Protein AF-A0A074WTX2-F1 (afdb_monomer_lite)

Radius of gyration: 31.54 Å; chains: 1; bounding box: 91×23×86 Å

Secondary structure (DSSP, 8-state):
---------------HHHHHHHHHHHHHHHHHHHHHHHHHHHHHHHHHHHHHHHHHHHHHHHHTHHHHHHHHHHHHTTS-PPPPPHHHHHHHHHHHHHHHHHHHHHHHHHHHHHHHHHHHHHHHHHH-

Structure (mmCIF, N/CA/C/O backbone):
data_AF-A0A074WTX2-F1
#
_entry.id   AF-A0A074WTX2-F1
#
loop_
_atom_site.group_PDB
_atom_site.id
_atom_site.type_symbol
_atom_site.label_atom_id
_atom_site.label_alt_id
_atom_site.label_comp_id
_atom_site.label_asym_id
_atom_site.label_entity_id
_atom_site.label_seq_id
_atom_site.pdbx_PDB_ins_code
_atom_site.Cartn_x
_atom_site.Cartn_y
_atom_site.Cartn_z
_atom_site.occupancy
_atom_site.B_iso_or_equiv
_atom_site.auth_seq_id
_atom_site.auth_comp_id
_atom_site.auth_asym_id
_atom_site.auth_atom_id
_atom_site.pdbx_PDB_model_num
ATOM 1 N N . SER A 1 1 ? -60.299 -13.096 56.813 1.00 49.47 1 SER A N 1
ATOM 2 C CA . SER A 1 1 ? -59.463 -13.189 55.602 1.00 49.47 1 SER A CA 1
ATOM 3 C C . SER A 1 1 ? -58.291 -12.230 55.690 1.00 49.47 1 SER A C 1
ATOM 5 O O . SER A 1 1 ? -58.518 -11.089 56.087 1.00 49.47 1 SER A O 1
ATOM 7 N N . PRO A 1 2 ? -57.056 -12.678 55.408 1.00 52.22 2 PRO A N 1
ATOM 8 C CA . PRO A 1 2 ? -55.849 -11.871 55.544 1.00 52.22 2 PRO A CA 1
ATOM 9 C C . PRO A 1 2 ? -55.620 -10.974 54.319 1.00 52.22 2 PRO A C 1
ATOM 11 O O . PRO A 1 2 ? -56.050 -11.286 53.216 1.00 52.22 2 PRO A O 1
ATOM 14 N N . ARG A 1 3 ? -54.967 -9.832 54.563 1.00 50.66 3 ARG A N 1
ATOM 15 C CA . ARG A 1 3 ? -54.617 -8.792 53.588 1.00 50.66 3 ARG A CA 1
ATOM 16 C C . ARG A 1 3 ? -53.466 -9.254 52.690 1.00 50.66 3 ARG A C 1
ATOM 18 O O . ARG A 1 3 ? -52.369 -9.487 53.201 1.00 50.66 3 ARG A O 1
ATOM 25 N N . ASP A 1 4 ? -53.694 -9.280 51.380 1.00 54.25 4 ASP A N 1
ATOM 26 C CA . ASP A 1 4 ? -52.642 -9.424 50.375 1.00 54.25 4 ASP A CA 1
ATOM 27 C C . ASP A 1 4 ? -51.722 -8.199 50.401 1.00 54.25 4 ASP A C 1
ATOM 29 O O . ASP A 1 4 ? -52.082 -7.083 50.018 1.00 54.25 4 ASP A O 1
ATOM 33 N N . ARG A 1 5 ? -50.507 -8.405 50.914 1.00 52.78 5 ARG A N 1
ATOM 34 C CA . ARG A 1 5 ? -49.400 -7.461 50.782 1.00 52.78 5 ARG A CA 1
ATOM 35 C C . ARG A 1 5 ? -48.834 -7.614 49.376 1.00 52.78 5 ARG A C 1
ATOM 37 O O . ARG A 1 5 ? -48.067 -8.537 49.116 1.00 52.78 5 ARG A O 1
ATOM 44 N N . HIS A 1 6 ? -49.168 -6.683 48.489 1.00 49.75 6 HIS A N 1
ATOM 45 C CA . HIS A 1 6 ? -48.401 -6.494 47.266 1.00 49.75 6 HIS A CA 1
ATOM 46 C C . HIS A 1 6 ? -46.975 -6.073 47.642 1.00 49.75 6 HIS A C 1
ATOM 48 O O . HIS A 1 6 ? -46.728 -4.976 48.140 1.00 49.75 6 HIS A O 1
ATOM 54 N N . SER A 1 7 ? -46.046 -7.009 47.452 1.00 51.38 7 SER A N 1
ATOM 55 C CA . SER A 1 7 ? -44.607 -6.789 47.468 1.00 51.38 7 SER A CA 1
ATOM 56 C C . SER A 1 7 ? -44.266 -5.762 46.385 1.00 51.38 7 SER A C 1
ATOM 58 O O . SER A 1 7 ? -44.290 -6.062 45.192 1.00 51.38 7 SER A O 1
ATOM 60 N N . ASN A 1 8 ? -43.977 -4.529 46.802 1.00 48.91 8 ASN A N 1
ATOM 61 C CA . ASN A 1 8 ? -43.272 -3.579 45.956 1.00 48.91 8 ASN A CA 1
ATOM 62 C C . ASN A 1 8 ? -41.870 -4.146 45.734 1.00 48.91 8 ASN A C 1
ATOM 64 O O . ASN A 1 8 ? -41.043 -4.143 46.645 1.00 48.91 8 ASN A O 1
ATOM 68 N N . GLY A 1 9 ? -41.639 -4.672 44.531 1.00 46.00 9 GLY A N 1
ATOM 69 C CA . GLY A 1 9 ? -40.316 -5.029 44.045 1.00 46.00 9 GLY A CA 1
ATOM 70 C C . GLY A 1 9 ? -39.438 -3.786 44.048 1.00 46.00 9 GLY A C 1
ATOM 71 O O . GLY A 1 9 ? -39.477 -2.983 43.116 1.00 46.00 9 GLY A O 1
ATOM 72 N N . ASP A 1 10 ? -38.686 -3.641 45.132 1.00 44.72 10 ASP A N 1
ATOM 73 C CA . ASP A 1 10 ? -37.657 -2.643 45.353 1.00 44.72 10 ASP A CA 1
ATOM 74 C C . ASP A 1 10 ? -36.593 -2.778 44.255 1.00 44.72 10 ASP A C 1
ATOM 76 O O . ASP A 1 10 ? -35.650 -3.567 44.332 1.00 44.72 10 ASP A O 1
ATOM 80 N N . LYS A 1 11 ? -36.777 -2.038 43.157 1.00 59.78 11 LYS A N 1
ATOM 81 C CA . LYS A 1 11 ? -35.710 -1.775 42.193 1.00 59.78 11 LYS A CA 1
ATOM 82 C C . LYS A 1 11 ? -34.806 -0.731 42.833 1.00 59.78 11 LYS A C 1
ATOM 84 O O . LYS A 1 11 ? -34.861 0.444 42.469 1.00 59.78 11 LYS A O 1
ATOM 89 N N . GLY A 1 12 ? -33.997 -1.186 43.787 1.00 55.69 12 GLY A N 1
ATOM 90 C CA . GLY A 1 12 ? -32.968 -0.379 44.421 1.00 55.69 12 GLY A CA 1
ATOM 91 C C . GLY A 1 12 ? -32.132 0.365 43.368 1.00 55.69 12 GLY A C 1
ATOM 92 O O . GLY A 1 12 ? -31.978 -0.110 42.231 1.00 55.69 12 GLY A O 1
ATOM 93 N N . PRO A 1 13 ? -31.615 1.558 43.698 1.00 55.50 13 PRO A N 1
ATOM 94 C CA . PRO A 1 13 ? -30.909 2.399 42.746 1.00 55.50 13 PRO A CA 1
ATOM 95 C C . PRO A 1 13 ? -29.736 1.616 42.154 1.00 55.50 13 PRO A C 1
ATOM 97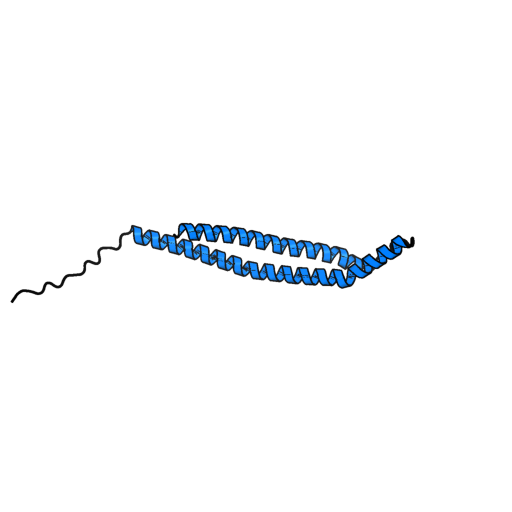 O O . PRO A 1 13 ? -28.828 1.205 42.873 1.00 55.50 13 PRO A O 1
ATOM 100 N N . LYS A 1 14 ? -29.765 1.390 40.830 1.00 58.53 14 LYS A N 1
ATOM 101 C CA . LYS A 1 14 ? -28.632 0.823 40.080 1.00 58.53 14 LYS A CA 1
ATOM 102 C C . LYS A 1 14 ? -27.370 1.571 40.511 1.00 58.53 14 LYS A C 1
ATOM 104 O O . LYS A 1 14 ? -27.269 2.770 40.246 1.00 58.53 14 LYS A O 1
ATOM 109 N N . SER A 1 15 ? -26.467 0.863 41.185 1.00 57.09 15 SER A N 1
ATOM 110 C CA . SER A 1 15 ? -25.276 1.416 41.822 1.00 57.09 15 SER A CA 1
ATOM 111 C C . SER A 1 15 ? -24.493 2.322 40.855 1.00 57.09 15 SER A C 1
ATOM 113 O O . SER A 1 15 ? -24.282 1.932 39.700 1.00 57.09 15 SER A O 1
ATOM 115 N N . PRO A 1 16 ? -24.053 3.521 41.286 1.00 61.53 16 PRO A N 1
ATOM 116 C CA . PRO A 1 16 ? -23.341 4.479 40.433 1.00 61.53 16 PRO A CA 1
ATOM 117 C C . PRO A 1 16 ? -22.140 3.871 39.694 1.00 61.53 16 PRO A C 1
ATOM 119 O O 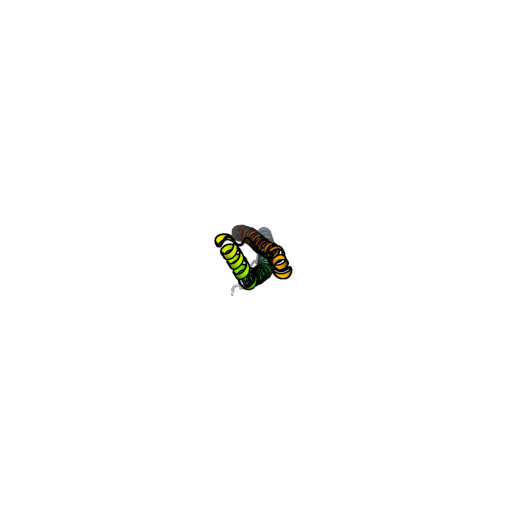. PRO A 1 16 ? -21.950 4.141 38.511 1.00 61.53 16 PRO A O 1
ATOM 122 N N . GLY A 1 17 ? -21.401 2.963 40.346 1.00 62.97 17 GLY A N 1
ATOM 123 C CA . GLY A 1 17 ? -20.250 2.273 39.751 1.00 62.97 17 GLY A CA 1
ATOM 124 C C . GLY A 1 17 ? -20.585 1.442 38.506 1.00 62.97 17 GLY A C 1
ATOM 125 O O . GLY A 1 17 ? -19.805 1.412 37.561 1.00 62.97 17 GLY A O 1
ATOM 126 N N . ARG A 1 18 ? -21.783 0.844 38.430 1.00 62.84 18 ARG A N 1
ATOM 127 C CA . ARG A 1 18 ? -22.204 0.065 37.251 1.00 62.84 18 ARG A CA 1
ATOM 128 C C . ARG A 1 18 ? -22.531 0.954 36.049 1.00 62.84 18 ARG A C 1
ATOM 130 O O . ARG A 1 18 ? -22.404 0.519 34.909 1.00 62.84 18 ARG A O 1
ATOM 137 N N . ARG A 1 19 ? -22.968 2.195 36.292 1.00 63.44 19 ARG A N 1
ATOM 138 C CA . ARG A 1 19 ? -23.217 3.178 35.226 1.00 63.44 19 ARG A CA 1
ATOM 139 C C . ARG A 1 19 ? -21.910 3.749 34.680 1.00 63.44 19 ARG A C 1
ATOM 141 O O . ARG A 1 19 ? -21.809 3.911 33.474 1.00 63.44 19 ARG A O 1
ATOM 148 N N . LEU A 1 20 ? -20.923 4.000 35.543 1.00 67.44 20 LEU A N 1
ATOM 149 C CA . LEU A 1 20 ? -19.603 4.496 35.135 1.00 67.44 20 LEU A CA 1
ATOM 150 C C . LEU A 1 20 ? -18.864 3.482 34.251 1.00 67.44 20 LEU A C 1
ATOM 152 O O . LEU A 1 20 ? -18.494 3.835 33.137 1.00 67.44 20 LEU A O 1
ATOM 156 N N . ALA A 1 21 ? -18.812 2.208 34.656 1.00 73.88 21 ALA A N 1
ATOM 157 C CA . ALA A 1 21 ? -18.234 1.138 33.834 1.00 73.88 21 ALA A CA 1
ATOM 158 C C . ALA A 1 21 ? -18.941 0.984 32.469 1.00 73.88 21 ALA A C 1
ATOM 160 O O . ALA A 1 21 ? -18.316 0.730 31.447 1.00 73.88 21 ALA A O 1
ATOM 161 N N . SER A 1 22 ? -20.262 1.197 32.415 1.00 79.62 22 SER A N 1
ATOM 162 C CA . SER A 1 22 ? -21.014 1.184 31.151 1.00 79.62 22 SER A CA 1
ATOM 163 C C . SER A 1 22 ? -20.665 2.361 30.231 1.00 79.62 22 SER A C 1
ATOM 165 O O . SER A 1 22 ? -20.737 2.221 29.011 1.00 79.62 22 SER A O 1
ATOM 167 N N . ILE A 1 23 ? -20.337 3.526 30.791 1.00 83.31 23 ILE A N 1
ATOM 168 C CA . ILE A 1 23 ? -19.927 4.713 30.027 1.00 83.31 23 ILE A CA 1
ATOM 169 C C . ILE A 1 23 ? -18.489 4.544 29.521 1.00 83.31 23 ILE A C 1
ATOM 171 O O . ILE A 1 23 ? -18.173 4.925 28.401 1.00 83.31 23 ILE A O 1
ATOM 175 N N . GLU A 1 24 ? -17.615 3.948 30.324 1.00 84.12 24 GLU A N 1
ATOM 176 C CA . GLU A 1 24 ? -16.242 3.629 29.919 1.00 84.12 24 GLU A CA 1
ATOM 177 C C . GLU A 1 24 ? -16.230 2.589 28.793 1.00 84.12 24 GLU A C 1
ATOM 179 O O . GLU A 1 24 ? -15.627 2.829 27.750 1.00 84.12 24 GLU A O 1
ATOM 184 N N . ASN A 1 25 ? -17.019 1.519 28.914 1.00 85.62 25 ASN A N 1
ATOM 185 C CA . ASN A 1 25 ? -17.133 0.500 27.867 1.00 85.62 25 ASN A CA 1
ATOM 186 C C . ASN A 1 25 ? -17.713 1.039 26.553 1.00 85.62 25 ASN A C 1
ATOM 188 O O . ASN A 1 25 ? -17.326 0.588 25.478 1.00 85.62 25 ASN A O 1
ATOM 192 N N . THR A 1 26 ? -18.637 2.002 26.611 1.00 87.69 26 THR A N 1
ATOM 193 C CA . THR A 1 26 ? -19.175 2.633 25.391 1.00 87.69 26 THR A CA 1
ATOM 194 C C . THR A 1 26 ? -18.134 3.514 24.709 1.00 87.69 26 THR A C 1
ATOM 196 O O . THR A 1 26 ? -17.994 3.430 23.494 1.00 87.69 26 THR A O 1
ATOM 199 N N . LYS A 1 27 ? -17.329 4.265 25.469 1.00 90.06 27 LYS A N 1
ATOM 200 C CA . LYS A 1 27 ? -16.204 5.038 24.917 1.00 90.06 27 LYS A CA 1
ATOM 201 C C . LYS A 1 27 ? -15.146 4.148 24.267 1.00 90.06 27 LYS A C 1
ATOM 203 O O . LYS A 1 27 ? -14.679 4.465 23.177 1.00 90.06 27 LYS A O 1
ATOM 208 N N . LEU A 1 28 ? -14.781 3.038 24.912 1.00 89.69 28 LEU A N 1
ATOM 209 C CA . LEU A 1 28 ? -13.838 2.067 24.347 1.00 89.69 28 LEU A CA 1
ATOM 210 C C . LEU A 1 28 ? -14.394 1.453 23.051 1.00 89.69 28 LEU A C 1
ATOM 212 O O . LEU A 1 28 ? -13.688 1.384 22.046 1.00 89.69 28 LEU A O 1
ATOM 216 N N . ALA A 1 29 ? -15.685 1.106 23.023 1.00 91.00 29 ALA A N 1
ATOM 217 C CA . ALA A 1 29 ? -16.348 0.600 21.821 1.00 91.00 29 ALA A CA 1
ATOM 218 C C . ALA A 1 29 ? -16.374 1.627 20.672 1.00 91.00 29 ALA A C 1
ATOM 220 O O . ALA A 1 29 ? -16.129 1.266 19.521 1.00 91.00 29 ALA A O 1
ATOM 221 N N . GLU A 1 30 ? -16.630 2.904 20.968 1.00 94.25 30 GLU A N 1
ATOM 222 C CA . GLU A 1 30 ? -16.575 3.996 19.986 1.00 94.25 30 GLU A CA 1
ATOM 223 C C . GLU A 1 30 ? -15.158 4.187 19.423 1.00 94.25 30 GLU A C 1
ATOM 225 O O . GLU A 1 30 ? -14.987 4.369 18.216 1.00 94.25 30 GLU A O 1
ATOM 230 N N . GLN A 1 31 ? -14.129 4.096 20.273 1.00 93.12 31 GLN A N 1
ATOM 231 C CA . GLN A 1 31 ? -12.730 4.155 19.841 1.00 93.12 31 GLN A CA 1
ATOM 232 C C . GLN A 1 31 ? -12.364 2.977 18.933 1.00 93.12 31 GLN A C 1
ATOM 234 O O . GLN A 1 31 ? -11.775 3.185 17.873 1.00 93.12 31 GLN A O 1
ATOM 239 N N . ILE A 1 32 ? -12.763 1.755 19.299 1.00 93.38 32 ILE A N 1
ATOM 240 C CA . ILE A 1 32 ? -12.559 0.560 18.470 1.00 93.38 32 ILE A CA 1
ATOM 241 C C . ILE A 1 32 ? -13.262 0.713 17.117 1.00 93.38 32 ILE A C 1
ATOM 243 O O . ILE A 1 32 ? -12.666 0.407 16.085 1.00 93.38 32 ILE A O 1
ATOM 247 N N . ALA A 1 33 ? -14.508 1.196 17.099 1.00 94.81 33 ALA A N 1
ATOM 248 C CA . ALA A 1 33 ? -15.254 1.421 15.862 1.00 94.81 33 ALA A CA 1
ATOM 249 C C . ALA A 1 33 ? -14.546 2.441 14.956 1.00 94.81 33 ALA A C 1
ATOM 251 O O . ALA A 1 33 ? -14.328 2.168 13.778 1.00 94.81 33 ALA A O 1
ATOM 252 N N . SER A 1 34 ? -14.092 3.559 15.526 1.00 95.69 34 SER A N 1
ATOM 253 C CA . SER A 1 34 ? -13.334 4.585 14.803 1.00 95.69 34 SER A CA 1
ATOM 254 C C . SER A 1 34 ? -12.035 4.036 14.195 1.00 95.69 34 SER A C 1
ATOM 256 O O . SER A 1 34 ? -11.751 4.278 13.021 1.00 95.69 34 SER A O 1
ATOM 258 N N . LEU A 1 35 ? -11.265 3.241 14.948 1.00 95.44 35 LEU A N 1
ATOM 259 C CA . LEU A 1 35 ? -10.047 2.599 14.436 1.00 95.44 35 LEU A CA 1
ATOM 260 C C . LEU A 1 35 ? -10.361 1.594 13.316 1.00 95.44 35 LEU A C 1
ATOM 262 O O . LEU A 1 35 ? -9.679 1.585 12.291 1.00 95.44 35 LEU A O 1
ATOM 266 N N . LYS A 1 36 ? -11.420 0.787 13.464 1.00 95.06 36 LYS A N 1
ATOM 267 C CA . LYS A 1 36 ? -11.869 -0.162 12.428 1.00 95.06 36 LYS A CA 1
ATOM 268 C C . LYS A 1 36 ? -12.273 0.563 11.138 1.00 95.06 36 LYS A C 1
ATOM 270 O O . LYS A 1 36 ? -11.875 0.130 10.054 1.00 95.06 36 LYS A O 1
ATOM 275 N N . ASP A 1 37 ? -12.968 1.693 11.242 1.00 96.50 37 ASP A N 1
ATOM 276 C CA . ASP A 1 37 ? -13.331 2.524 10.090 1.00 96.50 37 ASP A CA 1
ATOM 277 C C . ASP A 1 37 ? -12.094 3.122 9.400 1.00 96.50 37 ASP A C 1
ATOM 279 O O . ASP A 1 37 ? -11.992 3.104 8.169 1.00 96.50 37 ASP A O 1
ATOM 283 N N . GLN A 1 38 ? -11.113 3.604 10.171 1.00 94.25 38 GLN A N 1
ATOM 284 C CA . GLN A 1 38 ? -9.851 4.116 9.625 1.00 94.25 38 GLN A CA 1
ATOM 285 C C . GLN A 1 38 ? -9.058 3.026 8.893 1.00 94.25 38 GLN A C 1
ATOM 287 O O . GLN A 1 38 ? -8.577 3.261 7.778 1.00 94.25 38 GLN A O 1
ATOM 292 N N . ILE A 1 39 ? -8.972 1.822 9.468 1.00 95.81 39 ILE A N 1
ATOM 293 C CA . ILE A 1 39 ? -8.343 0.655 8.834 1.00 95.81 39 ILE A CA 1
ATOM 294 C C . ILE A 1 39 ? -9.046 0.320 7.514 1.00 95.81 39 ILE A C 1
ATOM 296 O O . ILE A 1 39 ? -8.381 0.130 6.491 1.00 95.81 39 ILE A O 1
ATOM 300 N N . ALA A 1 40 ? -10.383 0.301 7.495 1.00 96.25 40 ALA A N 1
ATOM 301 C CA . ALA A 1 40 ? -11.159 0.025 6.288 1.00 96.25 40 ALA A CA 1
ATOM 302 C C . ALA A 1 40 ? -10.878 1.052 5.175 1.00 96.25 40 ALA A C 1
ATOM 304 O O . ALA A 1 40 ? -10.615 0.674 4.030 1.00 96.25 40 ALA A O 1
ATOM 305 N N . GLN A 1 41 ? -10.842 2.345 5.506 1.00 95.38 41 GLN A N 1
ATOM 306 C CA . GLN A 1 41 ? -10.508 3.405 4.548 1.00 95.38 41 GLN A CA 1
ATOM 307 C C . GLN A 1 41 ? -9.073 3.283 4.016 1.00 95.38 41 GLN A C 1
ATOM 309 O O . GLN A 1 41 ? -8.826 3.474 2.821 1.00 95.38 41 GLN A O 1
ATOM 314 N N . ARG A 1 42 ? -8.107 2.946 4.877 1.00 95.94 42 ARG A N 1
ATOM 315 C CA . ARG A 1 42 ? -6.713 2.726 4.466 1.00 95.94 42 ARG A CA 1
ATOM 316 C C . ARG A 1 42 ? -6.559 1.478 3.603 1.00 95.94 42 ARG A C 1
ATOM 318 O O . ARG A 1 42 ? -5.793 1.523 2.647 1.00 95.94 42 ARG A O 1
ATOM 325 N N . ASN A 1 43 ? -7.327 0.414 3.844 1.00 95.69 43 ASN A N 1
ATOM 326 C CA . ASN A 1 43 ? -7.324 -0.784 2.997 1.00 95.69 43 ASN A CA 1
ATOM 327 C C . ASN A 1 43 ? -7.721 -0.477 1.546 1.00 95.69 43 ASN A C 1
ATOM 329 O O . ASN A 1 43 ? -7.103 -1.008 0.622 1.00 95.69 43 ASN A O 1
ATOM 333 N N . VAL A 1 44 ? -8.668 0.443 1.325 1.00 95.69 44 VAL A N 1
ATOM 334 C CA . VAL A 1 44 ? -9.003 0.932 -0.026 1.00 95.69 44 VAL A CA 1
ATOM 335 C C . VAL A 1 44 ? -7.799 1.628 -0.673 1.00 95.69 44 VAL A C 1
ATOM 337 O O . VAL A 1 44 ? 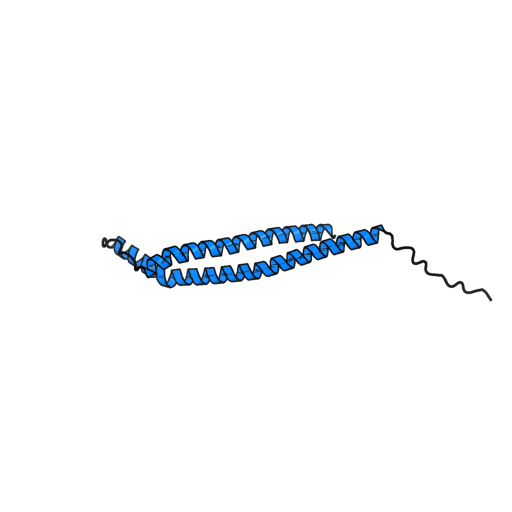-7.474 1.358 -1.830 1.00 95.69 44 VAL A O 1
ATOM 340 N N . LYS A 1 45 ? -7.087 2.483 0.075 1.00 93.00 45 LYS A N 1
ATOM 341 C CA . LYS A 1 45 ? -5.870 3.158 -0.415 1.00 93.00 45 LYS A CA 1
ATOM 342 C C . LYS A 1 45 ? -4.745 2.169 -0.717 1.00 93.00 45 LYS A C 1
ATOM 344 O O . LYS A 1 45 ? -4.107 2.281 -1.758 1.00 93.00 45 LYS A O 1
ATOM 349 N N . ILE A 1 46 ? -4.519 1.189 0.157 1.00 94.06 46 ILE A N 1
ATOM 350 C CA . ILE A 1 46 ? -3.523 0.126 -0.040 1.00 94.06 46 ILE A CA 1
ATOM 351 C C . ILE A 1 46 ? -3.831 -0.649 -1.322 1.00 94.06 46 ILE A C 1
ATOM 353 O O . ILE A 1 46 ? -2.927 -0.863 -2.128 1.00 94.06 46 ILE A O 1
ATOM 357 N N . ALA A 1 47 ? -5.091 -1.040 -1.536 1.00 94.50 47 ALA A N 1
ATOM 358 C CA . ALA A 1 47 ? -5.506 -1.740 -2.750 1.00 94.50 47 ALA A CA 1
ATOM 359 C C . ALA A 1 47 ? -5.247 -0.898 -4.009 1.00 94.50 47 ALA A C 1
ATOM 361 O O . ALA A 1 47 ? -4.694 -1.408 -4.981 1.00 94.50 47 ALA A O 1
ATOM 362 N N . TYR A 1 48 ? -5.568 0.397 -3.963 1.00 94.06 48 TYR A N 1
ATOM 363 C CA . TYR A 1 48 ? -5.304 1.333 -5.055 1.00 94.06 48 TYR A CA 1
ATOM 364 C C . TYR A 1 48 ? -3.805 1.510 -5.353 1.00 94.06 48 TYR A C 1
ATOM 366 O O . TYR A 1 48 ? -3.386 1.477 -6.507 1.00 94.06 48 TYR A O 1
ATOM 374 N N . TYR A 1 49 ? -2.962 1.671 -4.331 1.00 92.25 49 TYR A N 1
ATOM 375 C CA . TYR A 1 49 ? -1.519 1.801 -4.551 1.00 92.25 49 TYR A CA 1
ATOM 376 C C . TYR A 1 49 ? -0.895 0.511 -5.076 1.00 92.25 49 TYR A C 1
ATOM 378 O O . TYR A 1 49 ? -0.023 0.574 -5.941 1.00 92.25 49 TYR A O 1
ATOM 386 N N . LYS A 1 50 ? -1.363 -0.652 -4.605 1.00 92.19 50 LYS A N 1
ATOM 387 C CA . LYS A 1 50 ? -0.943 -1.955 -5.135 1.00 92.19 50 LYS A CA 1
ATOM 388 C C . LYS A 1 50 ? -1.337 -2.118 -6.604 1.00 92.19 50 LYS A C 1
ATOM 390 O O . LYS A 1 50 ? -0.487 -2.497 -7.401 1.00 92.19 50 LYS A O 1
ATOM 395 N N . SER A 1 51 ? -2.566 -1.763 -6.989 1.00 93.88 51 SER A N 1
ATOM 396 C CA . SER A 1 51 ? -2.989 -1.873 -8.392 1.00 93.88 51 SER A CA 1
ATOM 397 C C . SER A 1 51 ? -2.179 -0.962 -9.319 1.00 93.88 51 SER A C 1
ATOM 399 O O . SER A 1 51 ? -1.713 -1.416 -10.362 1.00 93.88 51 SER A O 1
ATOM 401 N N . LEU A 1 52 ? -1.934 0.292 -8.921 1.00 91.12 52 LEU A N 1
ATOM 402 C CA . LEU A 1 52 ? -1.079 1.205 -9.686 1.00 91.12 52 LEU A CA 1
ATOM 403 C C . LEU A 1 52 ? 0.370 0.716 -9.768 1.00 91.12 52 LEU A C 1
ATOM 405 O O . LEU A 1 52 ? 1.008 0.840 -10.814 1.00 91.12 52 LEU A O 1
ATOM 409 N N . HIS A 1 53 ? 0.901 0.178 -8.667 1.00 91.50 53 HIS A N 1
ATOM 410 C CA . HIS A 1 53 ? 2.236 -0.410 -8.639 1.00 91.50 53 HIS A CA 1
ATOM 411 C C . HIS A 1 53 ? 2.344 -1.532 -9.677 1.00 91.50 53 HIS A C 1
ATOM 413 O O . HIS A 1 53 ? 3.272 -1.528 -10.487 1.00 91.50 53 HIS A O 1
ATOM 419 N N . ASP A 1 54 ? 1.373 -2.444 -9.699 1.00 90.69 54 ASP A N 1
ATOM 420 C CA . ASP A 1 54 ? 1.365 -3.591 -10.605 1.00 90.69 54 ASP A CA 1
ATOM 421 C C . ASP A 1 54 ? 1.214 -3.161 -12.072 1.00 90.69 54 ASP A C 1
ATOM 423 O O . ASP A 1 54 ? 1.933 -3.664 -12.938 1.00 90.69 54 ASP A O 1
ATOM 427 N N . GLU A 1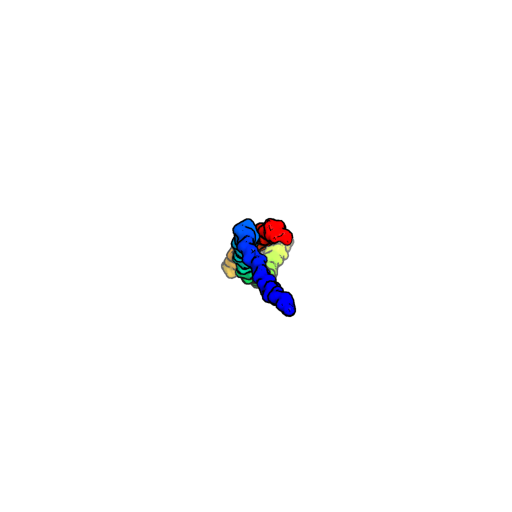 55 ? 0.374 -2.161 -12.356 1.00 89.31 55 GLU A N 1
ATOM 428 C CA . GLU A 1 55 ? 0.259 -1.555 -13.688 1.00 89.31 55 GLU A CA 1
ATOM 429 C C . GLU A 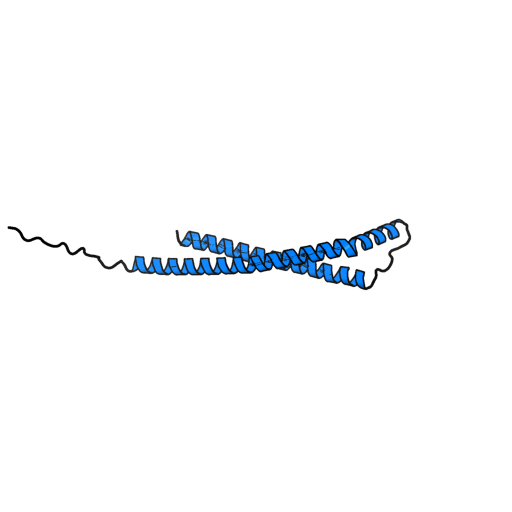1 55 ? 1.596 -0.955 -14.156 1.00 89.31 55 GLU A C 1
ATOM 431 O O . GLU A 1 55 ? 2.036 -1.160 -15.292 1.00 89.31 55 GLU A O 1
ATOM 436 N N . HIS A 1 56 ? 2.283 -0.227 -13.275 1.00 87.31 56 HIS A N 1
ATOM 437 C CA . HIS A 1 56 ? 3.557 0.404 -13.610 1.00 87.31 56 HIS A CA 1
ATOM 438 C C . HIS A 1 56 ? 4.675 -0.627 -13.798 1.00 87.31 56 HIS A C 1
ATOM 440 O O . HIS A 1 56 ? 5.483 -0.486 -14.721 1.00 87.31 56 HIS A O 1
ATOM 446 N N . ILE A 1 57 ? 4.702 -1.689 -12.988 1.00 87.44 57 ILE A N 1
ATOM 447 C CA . ILE A 1 57 ? 5.598 -2.833 -13.190 1.00 87.44 57 ILE A CA 1
ATOM 448 C C . ILE A 1 57 ? 5.331 -3.491 -14.545 1.00 87.44 57 ILE A C 1
ATOM 450 O O . ILE A 1 57 ? 6.282 -3.716 -15.295 1.00 87.44 57 ILE A O 1
ATOM 454 N N . ALA A 1 58 ? 4.069 -3.744 -14.900 1.00 88.25 58 ALA A N 1
ATOM 455 C CA . ALA A 1 58 ? 3.710 -4.329 -16.191 1.00 88.25 58 ALA A CA 1
ATOM 456 C C . ALA A 1 58 ? 4.164 -3.440 -17.362 1.00 88.25 58 ALA A C 1
ATOM 458 O O . ALA A 1 58 ? 4.747 -3.928 -18.333 1.00 88.25 58 ALA A O 1
ATOM 459 N N . SER A 1 59 ? 3.994 -2.119 -17.247 1.00 84.06 59 SER A N 1
ATOM 460 C CA . SER A 1 59 ? 4.470 -1.161 -18.250 1.00 84.06 59 SER A CA 1
ATOM 461 C C . SER A 1 59 ? 5.997 -1.169 -18.400 1.00 84.06 59 SER A C 1
ATOM 463 O O . SER A 1 59 ? 6.505 -1.170 -19.525 1.00 84.06 59 SER A O 1
ATOM 465 N N . ILE A 1 60 ? 6.749 -1.245 -17.294 1.00 83.44 60 ILE A N 1
ATOM 466 C CA . ILE A 1 60 ? 8.213 -1.410 -17.321 1.00 83.44 60 ILE A CA 1
ATOM 467 C C . ILE A 1 60 ? 8.582 -2.734 -17.999 1.00 83.44 60 ILE A C 1
ATOM 469 O O . ILE A 1 60 ? 9.436 -2.758 -18.888 1.00 83.44 60 ILE A O 1
ATOM 473 N N . GLN A 1 61 ? 7.932 -3.832 -17.618 1.00 84.44 61 GLN A N 1
ATOM 474 C CA . GLN A 1 61 ? 8.201 -5.150 -18.188 1.00 84.44 61 GLN A CA 1
ATOM 475 C C . GLN A 1 61 ? 7.945 -5.190 -19.695 1.00 84.44 61 GLN A C 1
ATOM 477 O O . GLN A 1 61 ? 8.734 -5.785 -20.426 1.00 84.44 61 GLN A O 1
ATOM 482 N N . HIS A 1 62 ? 6.892 -4.528 -20.169 1.00 84.75 62 HIS A N 1
ATOM 483 C CA . HIS A 1 62 ? 6.557 -4.497 -21.586 1.00 84.75 62 HIS A CA 1
ATOM 484 C C . HIS A 1 62 ? 7.481 -3.572 -22.391 1.00 84.75 62 HIS A C 1
ATOM 486 O O . HIS A 1 62 ? 7.988 -3.956 -23.443 1.00 84.75 62 HIS A O 1
ATOM 492 N N . ASN A 1 63 ? 7.738 -2.358 -21.897 1.00 79.56 63 ASN A N 1
ATOM 493 C CA . ASN A 1 63 ? 8.385 -1.309 -22.691 1.00 79.56 63 ASN A CA 1
ATOM 494 C C . ASN A 1 63 ? 9.900 -1.206 -22.472 1.00 79.56 63 ASN A C 1
ATOM 496 O O . ASN A 1 63 ? 10.640 -0.835 -23.387 1.00 79.56 63 ASN A O 1
ATOM 500 N N . ILE A 1 64 ? 10.377 -1.513 -21.263 1.00 80.62 64 ILE A N 1
ATOM 501 C CA . ILE A 1 64 ? 11.769 -1.288 -20.854 1.00 80.62 64 ILE A CA 1
ATOM 502 C C . ILE A 1 64 ? 12.584 -2.575 -20.864 1.00 80.62 64 ILE A C 1
ATOM 504 O O . ILE A 1 64 ? 13.696 -2.578 -21.394 1.00 80.62 64 ILE A O 1
ATOM 508 N N . THR A 1 65 ? 12.052 -3.683 -20.346 1.00 82.62 65 THR A N 1
ATOM 509 C CA . THR A 1 65 ? 12.799 -4.952 -20.280 1.00 82.62 65 THR A CA 1
ATOM 510 C C . THR A 1 65 ? 13.328 -5.420 -21.644 1.00 82.62 65 THR A C 1
ATOM 512 O O . THR A 1 65 ? 14.510 -5.767 -21.720 1.00 82.62 65 THR A O 1
ATOM 515 N N . PRO A 1 66 ? 12.556 -5.374 -22.752 1.00 84.25 66 PRO A N 1
ATOM 516 C CA . PRO A 1 66 ? 13.072 -5.766 -24.066 1.00 84.25 66 PRO A CA 1
ATOM 517 C C . PRO A 1 66 ? 14.157 -4.824 -24.595 1.00 84.25 66 PRO A C 1
ATOM 519 O O . PRO A 1 66 ? 14.996 -5.227 -25.400 1.00 84.25 66 PRO A O 1
ATOM 522 N N . TYR A 1 67 ? 14.123 -3.553 -24.191 1.00 81.00 67 TYR A N 1
ATOM 523 C CA . TYR A 1 67 ? 15.158 -2.588 -24.539 1.00 81.00 67 TYR A CA 1
ATOM 524 C C . TYR A 1 67 ? 16.450 -2.883 -23.771 1.00 81.00 67 TYR A C 1
ATOM 526 O O . TYR A 1 67 ? 17.494 -3.022 -24.402 1.00 81.00 67 TYR A O 1
ATOM 534 N N . ILE A 1 68 ? 16.376 -3.064 -22.447 1.00 80.12 68 ILE A N 1
ATOM 535 C CA . ILE A 1 68 ? 17.535 -3.409 -21.608 1.00 80.12 68 ILE A CA 1
ATOM 536 C C . ILE A 1 68 ? 18.188 -4.702 -22.099 1.00 80.12 68 ILE A C 1
ATOM 538 O O . ILE A 1 68 ? 19.402 -4.731 -22.279 1.00 80.12 68 ILE A O 1
ATOM 542 N N . ARG A 1 69 ? 17.394 -5.743 -22.387 1.00 84.88 69 ARG A N 1
ATOM 543 C CA . ARG A 1 69 ? 17.911 -7.016 -22.911 1.00 84.88 69 ARG A CA 1
ATOM 544 C C . ARG A 1 69 ? 18.730 -6.815 -24.187 1.00 84.88 69 ARG A C 1
ATOM 546 O O . ARG A 1 69 ? 19.873 -7.248 -24.248 1.00 84.88 69 ARG A O 1
ATOM 553 N N . ARG A 1 70 ? 18.194 -6.067 -25.155 1.00 84.25 70 ARG A N 1
ATOM 554 C CA . ARG A 1 70 ? 18.912 -5.746 -26.398 1.00 84.25 70 ARG A CA 1
ATOM 555 C C . ARG A 1 70 ? 20.184 -4.928 -26.161 1.00 84.25 70 ARG A C 1
ATOM 557 O O . ARG A 1 70 ? 21.156 -5.101 -26.887 1.00 84.25 70 ARG A O 1
ATOM 564 N N . GLN A 1 71 ? 20.207 -4.048 -25.156 1.00 80.81 71 GLN A N 1
ATOM 565 C CA . GLN A 1 71 ? 21.431 -3.319 -24.799 1.00 80.81 71 GLN A CA 1
ATOM 566 C C . GLN A 1 71 ? 22.519 -4.241 -24.245 1.00 80.81 71 GLN A C 1
ATOM 568 O O . GLN A 1 71 ? 23.684 -4.076 -24.605 1.00 80.81 71 GLN A O 1
ATOM 573 N N . LEU A 1 72 ? 22.145 -5.216 -23.414 1.00 82.94 72 LEU A N 1
ATOM 574 C CA . LEU A 1 72 ? 23.075 -6.219 -22.893 1.00 82.94 72 LEU A CA 1
ATOM 575 C C . LEU A 1 72 ? 23.630 -7.097 -24.026 1.00 82.94 72 LEU A C 1
ATOM 577 O O . LEU A 1 72 ? 24.844 -7.214 -24.150 1.00 82.94 72 LEU A O 1
ATOM 581 N N . GLU A 1 73 ? 22.773 -7.586 -24.927 1.00 86.69 73 GLU A N 1
ATOM 582 C CA . GLU A 1 73 ? 23.184 -8.362 -26.112 1.00 86.69 73 GLU A CA 1
ATOM 583 C C . GLU A 1 73 ? 24.147 -7.575 -27.027 1.00 86.69 73 GLU A C 1
ATOM 585 O O . GLU A 1 73 ? 25.105 -8.121 -27.581 1.00 86.69 73 GLU A O 1
ATOM 590 N N . HIS A 1 74 ? 23.921 -6.268 -27.208 1.00 85.19 74 HIS A N 1
ATOM 591 C CA . HIS A 1 74 ? 24.834 -5.416 -27.972 1.00 85.19 74 HIS A CA 1
ATOM 592 C C . HIS A 1 74 ? 26.192 -5.245 -27.285 1.00 85.19 74 HIS A C 1
ATOM 594 O O . HIS A 1 74 ? 27.219 -5.271 -27.970 1.00 85.19 74 HIS A O 1
ATOM 600 N N . ALA A 1 75 ? 26.201 -5.081 -25.962 1.00 80.06 75 ALA A N 1
ATOM 601 C CA . ALA A 1 75 ? 27.424 -4.973 -25.180 1.00 80.06 75 ALA A CA 1
ATOM 602 C C . ALA A 1 75 ? 28.241 -6.277 -25.217 1.00 80.06 75 ALA A C 1
ATOM 604 O O . ALA A 1 75 ? 29.436 -6.220 -25.497 1.00 80.06 75 ALA A O 1
ATOM 605 N N . GLU A 1 76 ? 27.597 -7.434 -25.036 1.00 85.19 76 GLU A N 1
ATOM 606 C CA . GLU A 1 76 ? 28.224 -8.764 -25.138 1.00 85.19 76 GLU A CA 1
ATOM 607 C C . GLU A 1 76 ? 28.830 -9.017 -26.523 1.00 85.19 76 GLU A C 1
ATOM 609 O O . GLU A 1 76 ? 29.918 -9.572 -26.645 1.00 85.19 76 GLU A O 1
ATOM 614 N N . ALA A 1 77 ? 28.174 -8.533 -27.580 1.00 88.69 77 ALA A N 1
ATOM 615 C CA . ALA A 1 77 ? 28.685 -8.609 -28.945 1.00 88.69 77 ALA A CA 1
ATOM 616 C C . ALA A 1 77 ? 29.797 -7.583 -29.263 1.00 88.69 77 ALA A C 1
ATOM 618 O O . ALA A 1 77 ? 30.143 -7.414 -30.433 1.00 88.69 77 ALA A O 1
ATOM 619 N N . GLY A 1 78 ? 30.306 -6.837 -28.274 1.00 87.44 78 GLY A N 1
ATOM 620 C CA . GLY A 1 78 ? 31.344 -5.816 -28.461 1.00 87.44 78 GLY A CA 1
ATOM 621 C C . GLY A 1 78 ? 30.888 -4.577 -29.241 1.00 87.44 78 GLY A C 1
ATOM 622 O O . GLY A 1 78 ? 31.714 -3.773 -29.663 1.00 87.44 78 GLY A O 1
ATOM 623 N N . ARG A 1 79 ? 29.575 -4.398 -29.449 1.00 80.19 79 ARG A N 1
ATOM 624 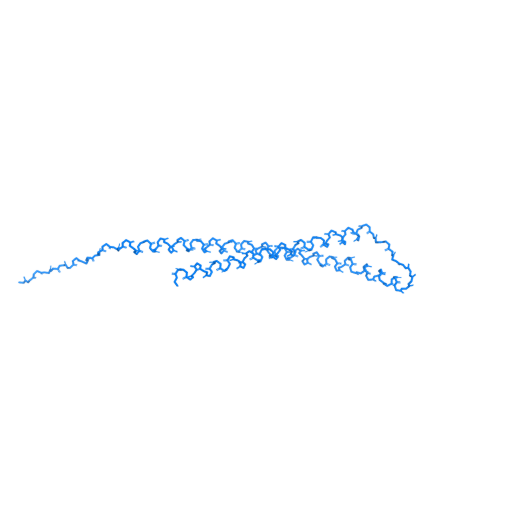C CA . ARG A 1 79 ? 28.997 -3.299 -30.249 1.00 80.19 79 ARG A CA 1
ATOM 625 C C . ARG A 1 79 ? 28.705 -2.035 -29.434 1.00 80.19 79 ARG A C 1
ATOM 627 O O . ARG A 1 79 ? 28.277 -1.034 -30.008 1.00 80.19 79 ARG A O 1
ATOM 634 N N . GLY A 1 80 ? 28.950 -2.081 -28.123 1.00 76.31 80 GLY A N 1
ATOM 635 C CA . GLY A 1 80 ? 28.688 -0.989 -27.186 1.00 76.31 80 GLY A CA 1
ATOM 636 C C . GLY A 1 80 ? 27.196 -0.765 -26.910 1.00 76.31 80 GLY A C 1
ATOM 637 O O . GLY A 1 80 ? 26.321 -1.284 -27.603 1.00 76.31 80 GLY A O 1
ATOM 638 N N . ILE A 1 81 ? 26.900 0.018 -25.871 1.00 75.81 81 ILE A N 1
ATOM 639 C CA . ILE A 1 81 ? 25.524 0.361 -25.483 1.00 75.81 81 ILE A CA 1
ATOM 640 C C . ILE A 1 81 ? 25.016 1.485 -26.393 1.00 75.81 81 ILE A C 1
ATOM 642 O O . ILE A 1 81 ? 25.639 2.542 -26.513 1.00 75.81 81 ILE A O 1
ATOM 646 N N . ARG A 1 82 ? 23.858 1.281 -27.022 1.00 72.81 82 ARG A N 1
ATOM 647 C CA . ARG A 1 82 ? 23.153 2.306 -27.796 1.00 72.81 82 ARG A CA 1
ATOM 648 C C . ARG A 1 82 ? 22.314 3.170 -26.859 1.00 72.81 82 ARG A C 1
ATOM 650 O O . ARG A 1 82 ? 21.659 2.669 -25.949 1.00 72.81 82 ARG A O 1
ATOM 657 N N . LYS A 1 83 ? 22.292 4.483 -27.100 1.00 70.75 83 LYS A N 1
ATOM 658 C CA . LYS A 1 83 ? 21.395 5.383 -26.363 1.00 70.75 83 LYS A CA 1
ATOM 659 C C . LYS A 1 83 ? 19.938 5.002 -26.642 1.00 70.75 83 LYS A C 1
ATOM 661 O O . LYS A 1 83 ? 19.549 4.834 -27.797 1.00 70.75 83 LYS A O 1
ATOM 666 N N . GLY A 1 84 ? 19.153 4.878 -25.578 1.00 68.81 84 GLY A N 1
ATOM 667 C CA . GLY A 1 84 ? 17.715 4.638 -25.662 1.00 68.81 84 GLY A CA 1
ATOM 668 C C . GLY A 1 84 ? 16.972 5.862 -26.172 1.00 68.81 84 GLY A C 1
ATOM 669 O O . GLY A 1 84 ? 17.495 6.979 -26.145 1.00 68.81 84 GLY A O 1
ATOM 670 N N . SER A 1 85 ? 15.737 5.662 -26.625 1.00 75.88 85 SER A N 1
ATOM 671 C CA . SER A 1 85 ? 14.872 6.780 -26.990 1.00 75.88 85 SER A CA 1
ATOM 672 C C . SER A 1 85 ? 14.567 7.650 -25.766 1.00 75.88 85 SER A C 1
ATOM 674 O O . SER A 1 85 ? 14.564 7.173 -24.627 1.00 75.88 85 SER A O 1
ATOM 676 N N . HIS A 1 86 ? 14.256 8.931 -25.991 1.00 71.69 86 HIS A N 1
ATOM 677 C CA . HIS A 1 86 ? 13.790 9.826 -24.923 1.00 71.69 86 HIS A CA 1
ATOM 678 C C . HIS A 1 86 ? 12.600 9.227 -24.159 1.00 71.69 86 HIS A C 1
ATOM 680 O O . HIS A 1 86 ? 12.533 9.332 -22.939 1.00 71.69 86 HIS A O 1
ATOM 686 N N . TYR A 1 87 ? 11.708 8.526 -24.863 1.00 70.81 87 TYR A N 1
ATOM 687 C CA . TYR A 1 87 ? 10.578 7.818 -24.269 1.00 70.81 87 TYR A CA 1
ATOM 688 C C . TYR A 1 87 ? 11.016 6.664 -23.348 1.00 70.81 87 TYR A C 1
ATOM 690 O O . TYR A 1 87 ? 10.543 6.568 -22.220 1.00 70.81 87 TYR A O 1
ATOM 698 N N . GLN A 1 88 ? 11.978 5.834 -23.765 1.00 71.56 88 GLN A N 1
ATOM 699 C CA . GLN A 1 88 ? 12.531 4.757 -22.927 1.00 71.56 88 GLN A CA 1
ATOM 700 C C . GLN A 1 88 ? 13.246 5.302 -21.687 1.00 71.56 88 GLN A C 1
ATOM 702 O O . GLN A 1 88 ? 13.099 4.761 -20.594 1.00 71.56 88 GLN A O 1
ATOM 707 N N . MET A 1 89 ? 13.985 6.401 -21.835 1.00 75.00 89 MET A N 1
ATOM 708 C CA . MET A 1 89 ? 14.668 7.054 -20.719 1.00 75.00 89 MET A CA 1
ATOM 709 C C . MET A 1 89 ? 13.673 7.671 -19.728 1.00 75.00 89 MET A C 1
ATOM 711 O O . MET A 1 89 ? 13.811 7.487 -18.518 1.00 75.00 89 MET A O 1
ATOM 715 N N . TYR A 1 90 ? 12.632 8.335 -20.243 1.00 73.12 90 TYR A N 1
ATOM 716 C CA . TYR A 1 90 ? 11.527 8.863 -19.448 1.00 73.12 90 TYR A CA 1
ATOM 717 C C . TYR A 1 90 ? 10.849 7.759 -18.634 1.00 73.12 90 TYR A C 1
ATOM 719 O O . TYR A 1 90 ? 10.707 7.907 -17.421 1.00 73.12 90 TYR A O 1
ATOM 727 N N . LEU A 1 91 ? 10.487 6.644 -19.276 1.00 73.25 91 LEU A N 1
ATOM 728 C CA . LEU A 1 91 ? 9.853 5.499 -18.625 1.00 73.25 91 LEU A CA 1
ATOM 729 C C . LEU A 1 91 ? 10.774 4.860 -17.573 1.00 73.25 91 LEU A C 1
ATOM 731 O O . LEU A 1 91 ? 10.330 4.607 -16.459 1.00 73.25 91 LEU A O 1
ATOM 735 N N . MET A 1 92 ? 12.060 4.655 -17.875 1.00 74.81 92 MET A N 1
ATOM 736 C CA . MET A 1 92 ? 13.024 4.057 -16.941 1.00 74.81 92 MET A CA 1
ATOM 737 C C . MET A 1 92 ? 13.188 4.848 -15.642 1.00 74.81 92 MET A C 1
ATOM 739 O O . MET A 1 92 ? 13.263 4.247 -14.574 1.00 74.81 92 MET A O 1
ATOM 743 N N . VAL A 1 93 ? 13.274 6.177 -15.719 1.00 75.62 93 VAL A N 1
ATOM 744 C CA . VAL A 1 93 ? 13.494 7.016 -14.532 1.00 75.62 93 VAL A CA 1
ATOM 745 C C . VAL A 1 93 ? 12.173 7.287 -13.815 1.00 75.62 93 VAL A C 1
ATOM 747 O O . VAL A 1 93 ? 12.068 7.049 -12.614 1.00 75.62 93 VAL A O 1
ATOM 750 N N . ASN A 1 94 ? 11.137 7.719 -14.540 1.00 74.94 94 ASN A N 1
ATOM 751 C CA . ASN A 1 94 ? 9.879 8.130 -13.916 1.00 74.94 94 ASN A CA 1
ATOM 752 C C . ASN A 1 94 ? 9.064 6.946 -13.401 1.00 74.94 94 ASN A C 1
ATOM 754 O O . ASN A 1 94 ? 8.553 7.017 -12.285 1.00 74.94 94 ASN A O 1
ATOM 758 N N . LEU A 1 95 ? 8.938 5.853 -14.168 1.00 76.50 95 LEU A N 1
ATOM 759 C CA . LEU A 1 95 ? 8.163 4.704 -13.691 1.00 76.50 95 LEU A CA 1
ATOM 760 C C . LEU A 1 95 ? 8.872 3.996 -12.544 1.00 76.50 95 LEU A C 1
ATOM 762 O O . LEU A 1 95 ? 8.198 3.566 -11.618 1.00 76.50 95 LEU A O 1
ATOM 766 N N . ARG A 1 96 ? 10.209 3.930 -12.539 1.00 76.25 96 ARG A N 1
ATOM 767 C CA . ARG A 1 96 ? 10.950 3.330 -11.421 1.00 76.25 96 ARG A CA 1
ATOM 768 C C . ARG A 1 96 ? 10.721 4.086 -10.112 1.00 76.25 96 ARG A C 1
ATOM 770 O O . ARG A 1 96 ? 10.412 3.452 -9.108 1.00 76.25 96 ARG A O 1
ATOM 777 N N . VAL A 1 97 ? 10.837 5.416 -10.131 1.00 76.69 97 VAL A N 1
ATOM 778 C CA . VAL A 1 97 ? 10.582 6.254 -8.945 1.00 76.69 97 VAL A CA 1
ATOM 779 C C . VAL A 1 97 ? 9.127 6.120 -8.496 1.00 76.69 97 VAL A C 1
ATOM 781 O O . VAL A 1 97 ? 8.864 5.969 -7.307 1.00 76.69 97 VAL A O 1
ATOM 784 N N . ARG A 1 98 ? 8.175 6.096 -9.438 1.00 83.44 98 ARG A N 1
ATOM 785 C CA . ARG A 1 98 ? 6.751 5.908 -9.124 1.00 83.44 98 ARG A CA 1
ATOM 786 C C . ARG A 1 98 ? 6.448 4.530 -8.538 1.00 83.44 98 ARG A C 1
ATOM 788 O O . ARG A 1 98 ? 5.698 4.457 -7.578 1.00 83.44 98 ARG A O 1
ATOM 795 N N . VAL A 1 99 ? 7.041 3.456 -9.061 1.00 87.62 99 VAL A N 1
ATOM 796 C CA . VAL A 1 99 ? 6.901 2.093 -8.517 1.00 87.62 99 VAL A CA 1
ATOM 797 C C . VAL A 1 99 ? 7.391 2.036 -7.074 1.00 87.62 99 VAL A C 1
ATOM 799 O O . VAL A 1 99 ? 6.683 1.523 -6.213 1.00 87.62 99 VAL A O 1
ATOM 802 N N . GLN A 1 100 ? 8.574 2.591 -6.797 1.00 86.38 100 GLN A N 1
ATOM 803 C CA . GLN A 1 100 ? 9.112 2.644 -5.434 1.00 86.38 100 GLN A CA 1
ATOM 804 C C . GLN A 1 100 ? 8.179 3.430 -4.511 1.00 86.38 100 GLN A C 1
ATOM 806 O O . GLN A 1 100 ? 7.726 2.891 -3.510 1.00 86.38 100 GLN A O 1
ATOM 811 N N . PHE A 1 101 ? 7.782 4.637 -4.917 1.00 90.69 101 PHE A N 1
ATOM 812 C CA . PHE A 1 101 ? 6.855 5.467 -4.152 1.00 90.69 101 PHE A CA 1
ATOM 813 C C . PHE A 1 101 ? 5.523 4.761 -3.849 1.00 90.69 101 PHE A C 1
ATOM 815 O O . PHE A 1 101 ? 5.061 4.774 -2.713 1.00 90.69 101 PHE A O 1
ATOM 822 N N . LEU A 1 102 ? 4.900 4.119 -4.842 1.00 90.50 102 LEU A N 1
ATOM 823 C CA . LEU A 1 102 ? 3.624 3.417 -4.663 1.00 90.50 102 LEU A CA 1
ATOM 824 C C . LEU A 1 102 ? 3.756 2.231 -3.701 1.00 90.50 102 LEU A C 1
ATOM 826 O O . LEU A 1 102 ? 2.883 2.022 -2.857 1.00 90.50 102 LEU A O 1
ATOM 830 N N . ARG A 1 103 ? 4.862 1.484 -3.795 1.00 91.81 103 ARG A N 1
ATOM 831 C CA . ARG A 1 103 ? 5.180 0.404 -2.858 1.00 91.81 103 ARG A CA 1
ATOM 832 C C . ARG A 1 103 ? 5.363 0.941 -1.440 1.00 91.81 103 ARG A C 1
ATOM 834 O O . ARG A 1 103 ? 4.797 0.368 -0.512 1.00 91.81 103 ARG A O 1
ATOM 841 N N . ASP A 1 104 ? 6.121 2.020 -1.284 1.00 93.19 104 ASP A N 1
ATOM 842 C CA . ASP A 1 104 ? 6.427 2.613 0.019 1.00 93.19 104 ASP A CA 1
ATOM 843 C C . ASP A 1 104 ? 5.159 3.170 0.679 1.00 93.19 104 ASP A C 1
ATOM 845 O O . ASP A 1 104 ? 4.916 2.926 1.858 1.00 93.19 104 ASP A O 1
ATOM 849 N N . MET A 1 105 ? 4.278 3.815 -0.093 1.00 92.44 105 MET A N 1
ATOM 850 C CA . MET A 1 105 ? 2.973 4.272 0.394 1.00 92.44 105 MET A CA 1
ATOM 851 C C . MET A 1 105 ? 2.076 3.110 0.832 1.00 92.44 105 MET A C 1
ATOM 853 O O . MET A 1 105 ? 1.421 3.199 1.870 1.00 92.44 105 MET A O 1
ATOM 857 N N . ALA A 1 106 ? 2.032 2.015 0.065 1.00 91.50 106 ALA A N 1
ATOM 858 C CA . ALA A 1 106 ? 1.273 0.829 0.456 1.00 91.50 106 ALA A CA 1
ATOM 859 C C . ALA A 1 106 ? 1.831 0.204 1.745 1.00 91.50 106 ALA A C 1
ATOM 861 O O . ALA A 1 106 ? 1.053 -0.160 2.624 1.00 91.50 106 ALA A O 1
ATOM 862 N N . ALA A 1 107 ? 3.158 0.114 1.873 1.00 93.31 107 ALA A N 1
ATOM 863 C CA . ALA A 1 107 ? 3.821 -0.409 3.064 1.00 93.31 107 ALA A CA 1
ATOM 864 C C . ALA A 1 107 ? 3.552 0.464 4.299 1.00 93.31 107 ALA A C 1
ATOM 866 O O . ALA A 1 107 ? 3.166 -0.070 5.335 1.00 93.31 107 ALA A O 1
ATOM 867 N N . HIS A 1 108 ? 3.658 1.788 4.162 1.00 94.88 108 HIS A N 1
ATOM 868 C CA . HIS A 1 108 ? 3.362 2.737 5.234 1.00 94.88 108 HIS A CA 1
ATOM 869 C C . HIS A 1 108 ? 1.939 2.557 5.779 1.00 94.88 108 HIS A C 1
ATOM 871 O O . HIS A 1 108 ? 1.747 2.397 6.981 1.00 94.88 108 HIS A O 1
ATOM 877 N N . TRP A 1 109 ? 0.928 2.499 4.906 1.00 92.94 109 TRP A N 1
ATOM 878 C CA . TRP A 1 109 ? -0.451 2.297 5.361 1.00 92.94 109 TRP A CA 1
ATOM 879 C C . TRP A 1 109 ? -0.694 0.909 5.962 1.00 92.94 109 TRP A C 1
ATOM 881 O O . TRP A 1 109 ? -1.533 0.775 6.850 1.00 92.94 109 TRP A O 1
ATOM 891 N N . MET A 1 110 ? 0.016 -0.122 5.496 1.00 92.62 110 MET A N 1
ATOM 892 C CA . MET A 1 110 ? -0.049 -1.455 6.102 1.00 92.62 110 MET A CA 1
ATOM 893 C C . MET A 1 110 ? 0.534 -1.462 7.522 1.00 92.62 110 MET A C 1
ATOM 895 O O . MET A 1 110 ? -0.022 -2.124 8.393 1.00 92.62 110 MET A O 1
ATOM 899 N N . GLU A 1 111 ? 1.613 -0.718 7.764 1.00 95.62 111 GLU A N 1
ATOM 900 C CA . GLU A 1 111 ? 2.215 -0.566 9.093 1.00 95.62 111 GLU A CA 1
ATOM 901 C C . GLU A 1 111 ? 1.300 0.211 10.051 1.00 95.62 111 GLU A C 1
ATOM 903 O O . GLU A 1 111 ? 1.058 -0.241 11.170 1.00 95.62 111 GLU A O 1
ATOM 908 N N . GLU A 1 112 ? 0.703 1.316 9.591 1.00 94.62 112 GLU A N 1
ATOM 909 C CA . GLU A 1 112 ? -0.303 2.064 10.362 1.00 94.62 112 GLU A CA 1
ATOM 910 C C . GLU A 1 112 ? -1.514 1.188 10.718 1.00 94.62 112 GLU A C 1
ATOM 912 O O . GLU A 1 112 ? -1.993 1.212 11.851 1.00 94.62 112 GLU A O 1
ATOM 917 N N . ASN A 1 113 ? -1.985 0.360 9.778 1.00 95.19 113 ASN A N 1
ATOM 918 C CA . ASN A 1 113 ? -3.057 -0.598 10.050 1.00 95.19 113 ASN A CA 1
ATOM 919 C C . ASN A 1 113 ? -2.641 -1.640 11.093 1.00 95.19 113 ASN A C 1
ATOM 921 O O . ASN A 1 113 ? -3.415 -1.906 12.006 1.00 95.19 113 ASN A O 1
ATOM 925 N N . ALA A 1 114 ? -1.428 -2.192 11.007 1.00 95.31 114 ALA A N 1
ATOM 926 C CA . ALA A 1 114 ? -0.934 -3.150 11.995 1.00 95.31 114 ALA A CA 1
ATOM 927 C C . ALA A 1 114 ? -0.834 -2.529 13.402 1.00 95.31 114 ALA A C 1
ATOM 929 O O . ALA A 1 114 ? -1.183 -3.174 14.391 1.00 95.31 114 ALA A O 1
ATOM 930 N N . SER A 1 115 ? -0.406 -1.266 13.495 1.00 96.06 115 SER A N 1
ATOM 931 C CA . SER A 1 115 ? -0.382 -0.504 14.749 1.00 96.06 115 SER A CA 1
ATOM 932 C C . SER A 1 115 ? -1.785 -0.329 15.334 1.00 96.06 115 SER A C 1
ATOM 934 O O . SER A 1 115 ? -2.011 -0.607 16.513 1.00 96.06 115 SER A O 1
ATOM 936 N N . ASP A 1 116 ? -2.761 0.061 14.514 1.00 93.69 116 ASP A N 1
ATOM 937 C CA . ASP A 1 116 ? -4.140 0.239 14.972 1.00 93.69 116 ASP A CA 1
ATOM 938 C C . ASP A 1 116 ? -4.837 -1.093 15.297 1.00 93.69 116 ASP A C 1
ATOM 940 O O . ASP A 1 116 ? -5.623 -1.153 16.240 1.00 93.69 116 ASP A O 1
ATOM 944 N N . GLU A 1 117 ? -4.500 -2.189 14.612 1.00 94.62 117 GLU A N 1
ATOM 945 C CA . GLU A 1 117 ? -4.949 -3.541 14.972 1.00 94.62 117 GLU A CA 1
ATOM 946 C C . GLU A 1 117 ? -4.425 -3.981 16.347 1.00 94.62 117 GLU A C 1
ATOM 948 O O . GLU A 1 117 ? -5.147 -4.645 17.095 1.00 94.62 117 GLU A O 1
ATOM 953 N N . LEU A 1 118 ? -3.189 -3.616 16.707 1.00 95.94 118 LEU A N 1
ATOM 954 C CA . LEU A 1 118 ? -2.657 -3.853 18.052 1.00 95.94 118 LEU A CA 1
ATOM 955 C C . LEU A 1 118 ? -3.411 -3.025 19.097 1.00 95.94 118 LEU A C 1
ATOM 957 O O . LEU A 1 118 ? -3.839 -3.583 20.106 1.00 95.94 118 LEU A O 1
ATOM 961 N N . LYS A 1 119 ? -3.661 -1.738 18.821 1.00 94.94 119 LYS A N 1
ATOM 962 C CA . LYS A 1 119 ? -4.463 -0.877 19.709 1.00 94.94 119 LYS A CA 1
ATOM 963 C C . LYS A 1 119 ? -5.869 -1.430 19.916 1.00 94.94 119 LYS A C 1
ATOM 965 O O . LYS A 1 119 ? -6.337 -1.468 21.045 1.00 94.94 119 LYS A O 1
ATOM 970 N N . ILE A 1 120 ? -6.531 -1.898 18.854 1.00 93.69 120 ILE A N 1
ATOM 971 C CA . ILE A 1 120 ? -7.847 -2.544 18.959 1.00 93.69 120 ILE A CA 1
ATOM 972 C C . ILE A 1 120 ? -7.776 -3.752 19.893 1.00 93.69 120 ILE A C 1
ATOM 974 O O . ILE A 1 120 ? -8.615 -3.863 20.777 1.00 93.69 120 ILE A O 1
ATOM 978 N N . LYS A 1 121 ? -6.774 -4.629 19.742 1.00 94.12 121 LYS A N 1
ATOM 979 C CA . LYS A 1 121 ? -6.620 -5.806 20.614 1.00 94.12 121 LYS A CA 1
ATOM 980 C C . LYS A 1 121 ? -6.420 -5.427 22.077 1.00 94.12 121 LYS A C 1
ATOM 982 O O . LYS A 1 121 ? -6.904 -6.142 22.948 1.00 94.12 121 LYS A O 1
ATOM 987 N N . ASP A 1 122 ? -5.691 -4.353 22.357 1.00 94.81 122 ASP A N 1
ATOM 988 C CA . ASP A 1 122 ? -5.476 -3.901 23.731 1.00 94.81 122 ASP A CA 1
ATOM 989 C C . ASP A 1 122 ? -6.746 -3.275 24.322 1.00 94.81 122 ASP A C 1
ATOM 991 O O . ASP A 1 122 ? -7.142 -3.654 25.422 1.00 94.81 122 ASP A O 1
ATOM 995 N N . LEU A 1 123 ? -7.466 -2.449 23.555 1.00 91.56 123 LEU A N 1
ATOM 996 C CA . LEU A 1 123 ? -8.775 -1.916 23.957 1.00 91.56 123 LEU A CA 1
ATOM 997 C C . LEU A 1 123 ? -9.816 -3.031 24.165 1.00 91.56 123 LEU A C 1
ATOM 999 O O . LEU A 1 123 ? -10.605 -2.974 25.103 1.00 91.56 123 LEU A O 1
ATOM 1003 N N . GLU A 1 124 ? -9.812 -4.069 23.322 1.00 90.69 124 GLU A N 1
ATOM 1004 C CA . GLU A 1 124 ? -10.694 -5.234 23.471 1.00 90.69 124 GLU A CA 1
ATOM 1005 C C . GLU A 1 124 ? -10.379 -6.014 24.764 1.00 90.69 124 GLU A C 1
ATOM 1007 O O . GLU A 1 124 ? -11.311 -6.422 25.452 1.00 90.69 124 GLU A O 1
ATOM 1012 N N . LYS A 1 125 ? -9.102 -6.152 25.160 1.00 91.62 125 LYS A N 1
ATOM 1013 C CA . LYS A 1 125 ? -8.723 -6.744 26.464 1.00 91.62 125 LYS A CA 1
ATOM 1014 C C . LYS A 1 125 ? -9.143 -5.877 27.651 1.00 91.62 125 LYS A C 1
ATOM 1016 O O . LYS A 1 125 ? -9.497 -6.414 28.695 1.00 91.62 125 LYS A O 1
ATOM 1021 N N . GLU A 1 126 ? -9.070 -4.553 27.521 1.00 87.44 126 GLU A N 1
ATOM 1022 C CA . GLU A 1 126 ? -9.507 -3.624 28.572 1.00 87.44 126 GLU A CA 1
ATOM 1023 C C . GLU A 1 126 ? -11.023 -3.696 28.812 1.00 87.44 126 GLU A C 1
ATOM 1025 O O . GLU A 1 126 ? -11.484 -3.462 29.929 1.00 87.44 126 GLU A O 1
ATOM 1030 N N . MET A 1 127 ? -11.797 -4.064 27.786 1.00 80.44 127 MET A N 1
ATOM 1031 C CA . MET A 1 127 ? -13.246 -4.242 27.886 1.00 80.44 127 MET A CA 1
ATOM 1032 C C . MET A 1 127 ? -13.684 -5.568 28.537 1.00 80.44 127 MET A C 1
ATOM 1034 O O . MET A 1 127 ? -14.821 -5.630 29.021 1.00 80.44 127 MET A O 1
ATOM 1038 N N . GLY A 1 128 ? -12.816 -6.590 28.586 1.00 62.88 128 GLY A N 1
ATOM 1039 C CA . GLY A 1 128 ? -13.076 -7.885 29.237 1.00 62.88 128 GLY A CA 1
ATOM 1040 C C . GLY A 1 128 ? -12.882 -9.097 28.338 1.00 62.88 128 GLY A C 1
ATOM 1041 O O . GLY A 1 128 ? -13.774 -9.347 27.496 1.00 62.88 128 GLY A O 1
#

Foldseek 3Di:
DDDDDDPPPPPDPPDPVVVVLVVVLVVLVVLLVVLVVLLVVLVVLLVVLVVLLVVLVVVCVVQAVVLVVVQVVCVVVVNHGDDDDPVNVCSVPVSVVSNVVSVVSSVVSVVVNVVSVVVSVVSVVVND

pLDDT: mean 81.9, std 13.86, range [44.72, 96.5]

Organism: NCBI:txid1043004

Sequence (128 aa):
SPRDRHSNGDKGPKSPGRRLASIENTKLAEQIASLKDQIAQRNVKIAYYKSLHDEHIASIQHNITPYIRRQLEHAEAGRGIRKGSHYQMYLMVNLRVRVQFLRDMAAHWMEENASDELKIKDLEKEMG